Protein AF-A0A558R5T5-F1 (afdb_monomer_lite)

Foldseek 3Di:
DAPVVPDPLVAAQCLQWAWDDDPNDATWTAHPVRDTHNASLRCCVCVLLVDDPPDVVVSLVVLLLLLVLLVLLPDPPVPRDPVCVSVVNDVVVSQVSLVSCVVSQQWDADPGSVHPIDGGSNVSSSNVNSVQQQQDPVPRDGDRDHNDVPDDDDPPPPPPPPPDDDDDDDDDDDD

pLDDT: mean 78.86, std 18.0, range [35.41, 97.38]

Structure (mmCIF, N/CA/C/O backbone):
data_AF-A0A558R5T5-F1
#
_entry.id   AF-A0A558R5T5-F1
#
loop_
_atom_site.group_PDB
_atom_site.id
_atom_site.type_symbol
_atom_site.label_atom_id
_atom_site.label_alt_id
_atom_site.label_comp_id
_atom_site.label_asym_id
_atom_site.label_entity_id
_atom_site.label_seq_id
_atom_site.pdbx_PDB_ins_code
_atom_site.Cartn_x
_atom_site.Cartn_y
_atom_site.Cartn_z
_atom_site.occupancy
_atom_site.B_iso_or_equiv
_atom_site.auth_seq_id
_atom_site.auth_comp_id
_atom_site.auth_asym_id
_atom_site.auth_atom_id
_atom_site.pdbx_PDB_model_num
ATOM 1 N N . MET A 1 1 ? -0.692 -18.692 -0.208 1.00 59.22 1 MET A N 1
ATOM 2 C CA . MET A 1 1 ? -2.139 -18.446 -0.366 1.00 59.22 1 MET A CA 1
ATOM 3 C C . MET A 1 1 ? -2.293 -17.060 -0.957 1.00 59.22 1 MET A C 1
ATOM 5 O O . MET A 1 1 ? -1.776 -16.113 -0.368 1.00 59.22 1 MET A O 1
ATOM 9 N N . ASN A 1 2 ? -2.875 -16.971 -2.147 1.00 82.56 2 ASN A N 1
ATOM 10 C CA . ASN A 1 2 ? -2.982 -15.747 -2.937 1.00 82.56 2 ASN A CA 1
ATOM 11 C C . ASN A 1 2 ? -4.030 -14.795 -2.313 1.00 82.56 2 ASN A C 1
ATOM 13 O O . ASN A 1 2 ? -4.931 -15.220 -1.589 1.00 82.56 2 ASN A O 1
ATOM 17 N N . TYR A 1 3 ? -3.904 -13.488 -2.538 1.00 88.31 3 TYR A N 1
ATOM 18 C CA . TYR A 1 3 ? -4.856 -12.486 -2.054 1.00 88.31 3 TYR A CA 1
ATOM 19 C C . TYR A 1 3 ? -6.246 -12.678 -2.669 1.00 88.31 3 TYR A C 1
ATOM 21 O O . TYR A 1 3 ? -7.229 -12.709 -1.927 1.00 88.31 3 TYR A O 1
ATOM 29 N N . ALA A 1 4 ? -6.311 -12.912 -3.984 1.00 87.50 4 ALA A N 1
ATOM 30 C CA . ALA A 1 4 ? -7.558 -13.120 -4.723 1.00 87.50 4 ALA A CA 1
ATOM 31 C C . ALA A 1 4 ? -8.377 -14.335 -4.249 1.00 87.50 4 ALA A C 1
ATOM 33 O O . ALA A 1 4 ? -9.586 -14.385 -4.446 1.00 87.50 4 ALA A O 1
ATOM 34 N N . GLU A 1 5 ? -7.747 -15.304 -3.575 1.00 87.94 5 GLU A N 1
ATOM 35 C CA . GLU A 1 5 ? -8.446 -16.456 -2.982 1.00 87.94 5 GLU A CA 1
ATOM 36 C C . GLU A 1 5 ? -9.232 -16.077 -1.717 1.00 87.94 5 GLU A C 1
ATOM 38 O O . GLU A 1 5 ? -10.147 -16.790 -1.310 1.00 87.94 5 GLU A O 1
ATOM 43 N N . ARG A 1 6 ? -8.858 -14.975 -1.057 1.00 87.50 6 ARG A N 1
ATOM 44 C CA . ARG A 1 6 ? -9.421 -14.551 0.236 1.00 87.50 6 ARG A CA 1
ATOM 45 C C . ARG A 1 6 ? -10.265 -13.287 0.132 1.00 87.50 6 ARG A C 1
ATOM 47 O O . ARG A 1 6 ? -11.158 -13.084 0.959 1.00 87.50 6 ARG A O 1
ATOM 54 N N . HIS A 1 7 ? -9.950 -12.437 -0.839 1.00 90.31 7 HIS A N 1
ATOM 55 C CA . HIS A 1 7 ? -10.438 -11.071 -0.950 1.00 90.31 7 HIS A CA 1
ATOM 56 C C . HIS A 1 7 ? -10.600 -10.681 -2.417 1.00 90.31 7 HIS A C 1
ATOM 58 O O . HIS A 1 7 ? -9.791 -11.069 -3.250 1.00 90.31 7 HIS A O 1
ATOM 64 N N . ASP A 1 8 ? -11.625 -9.884 -2.713 1.00 88.81 8 ASP A N 1
ATOM 65 C CA . ASP A 1 8 ? -11.860 -9.334 -4.050 1.00 88.81 8 ASP A CA 1
ATOM 66 C C . ASP A 1 8 ? -10.792 -8.270 -4.396 1.00 88.81 8 ASP A C 1
ATOM 68 O O . ASP A 1 8 ? -10.769 -7.224 -3.735 1.00 88.81 8 ASP A O 1
ATOM 72 N N . PRO A 1 9 ? -9.923 -8.492 -5.407 1.00 88.25 9 PRO A N 1
ATOM 73 C CA . PRO A 1 9 ? -8.902 -7.524 -5.825 1.00 88.25 9 PRO A CA 1
ATOM 74 C C . PRO A 1 9 ? -9.475 -6.221 -6.390 1.00 88.25 9 PRO A C 1
ATOM 76 O O . PRO A 1 9 ? -8.785 -5.201 -6.408 1.00 88.25 9 PRO A O 1
ATOM 79 N N . ALA A 1 10 ? -10.734 -6.233 -6.845 1.00 89.19 10 ALA A N 1
ATOM 80 C CA . ALA A 1 10 ? -11.407 -5.041 -7.345 1.00 89.19 10 ALA A CA 1
ATOM 81 C C . ALA A 1 10 ? -11.831 -4.095 -6.212 1.00 89.19 10 ALA A C 1
ATOM 83 O O . ALA A 1 10 ? -12.105 -2.920 -6.464 1.00 89.19 10 ALA A O 1
ATOM 84 N N . LYS A 1 11 ? -11.880 -4.578 -4.964 1.00 91.88 11 LYS A N 1
ATOM 85 C CA . LYS A 1 11 ? -12.231 -3.767 -3.797 1.00 91.88 11 LYS A CA 1
ATOM 86 C C . LYS A 1 11 ? -10.979 -3.199 -3.121 1.00 91.88 11 LYS A C 1
ATOM 88 O O . LYS A 1 11 ? -9.932 -3.846 -3.115 1.00 91.88 11 LYS A O 1
ATOM 93 N N . PRO A 1 12 ? -11.074 -2.016 -2.485 1.00 95.06 12 PRO A N 1
ATOM 94 C CA . PRO A 1 12 ? -9.991 -1.497 -1.661 1.00 95.06 12 PRO A CA 1
ATOM 95 C C . PRO A 1 12 ? -9.544 -2.519 -0.605 1.00 95.06 12 PRO A C 1
ATOM 97 O O . PRO A 1 12 ? -10.363 -3.243 -0.021 1.00 95.06 12 PRO A O 1
ATOM 100 N N . TRP A 1 13 ? -8.241 -2.557 -0.322 1.00 95.88 13 TRP A N 1
ATOM 101 C CA . TRP A 1 13 ? -7.715 -3.332 0.798 1.00 95.88 13 TRP A CA 1
ATOM 102 C C . TRP A 1 13 ? -8.429 -2.928 2.094 1.00 95.88 13 TRP A C 1
ATOM 104 O O . TRP A 1 13 ? -8.585 -1.742 2.375 1.00 95.88 13 TRP A O 1
ATOM 114 N N . GLY A 1 14 ? -8.865 -3.910 2.886 1.00 94.06 14 GLY A N 1
ATOM 115 C CA . GLY A 1 14 ? -9.610 -3.674 4.121 1.00 94.06 14 GLY A CA 1
ATOM 116 C C . GLY A 1 14 ? -11.129 -3.598 3.956 1.00 94.06 14 GLY A C 1
ATOM 117 O O . GLY A 1 14 ? -11.803 -3.276 4.927 1.00 94.06 14 GLY A O 1
ATOM 118 N N . HIS A 1 15 ? -11.702 -3.923 2.785 1.00 92.94 15 HIS A N 1
ATOM 119 C CA . HIS A 1 15 ? -13.172 -3.975 2.572 1.00 92.94 15 HIS A CA 1
ATOM 120 C C . HIS A 1 15 ? -13.910 -4.955 3.486 1.00 92.94 15 HIS A C 1
ATOM 122 O O . HIS A 1 15 ? -15.126 -4.887 3.614 1.00 92.94 15 HIS A O 1
ATOM 128 N N . TRP A 1 16 ? -13.180 -5.877 4.107 1.00 91.75 16 TRP A N 1
ATOM 129 C CA . TRP A 1 1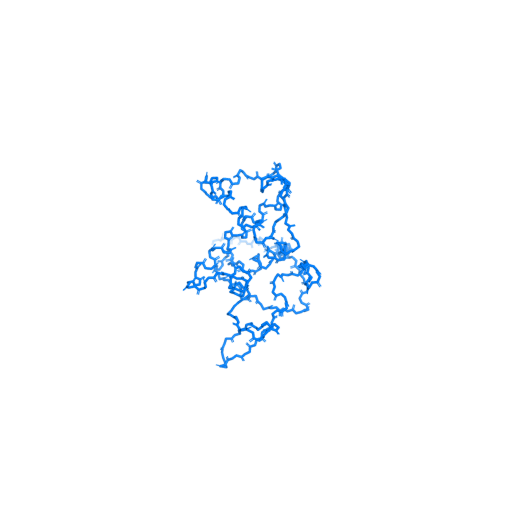6 ? -13.692 -6.814 5.101 1.00 91.75 16 TRP A CA 1
ATOM 130 C C . TRP A 1 16 ? -13.625 -6.279 6.535 1.00 91.75 16 TRP A C 1
ATOM 132 O O . TRP A 1 16 ? -13.973 -7.014 7.452 1.00 91.75 16 TRP A O 1
ATOM 142 N N . LEU A 1 17 ? -13.094 -5.076 6.757 1.00 92.38 17 LEU A N 1
ATOM 143 C CA . LEU A 1 17 ? -13.175 -4.431 8.060 1.00 92.38 17 LEU A CA 1
ATOM 144 C C . LEU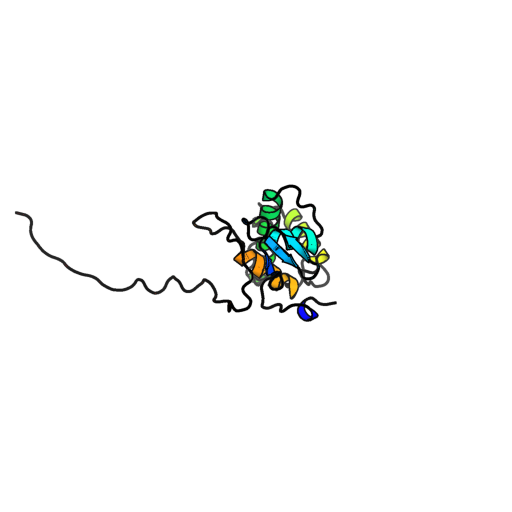 A 1 17 ? -14.602 -3.928 8.267 1.00 92.38 17 LEU A C 1
ATOM 146 O O . LEU A 1 17 ? -15.289 -3.587 7.304 1.00 92.38 17 LEU A O 1
ATOM 150 N N . HIS A 1 18 ? -15.044 -3.864 9.517 1.00 89.19 18 HIS A N 1
ATOM 151 C CA . HIS A 1 18 ? -16.397 -3.424 9.843 1.00 89.19 18 HIS A CA 1
ATOM 152 C C . HIS A 1 18 ? -16.359 -2.307 10.884 1.00 89.19 18 HIS A C 1
ATOM 154 O O . HIS A 1 18 ? -15.554 -2.378 11.815 1.00 89.19 18 HIS A O 1
ATOM 160 N N . PRO A 1 19 ? -17.189 -1.261 10.742 1.00 87.94 19 PRO A N 1
ATOM 161 C CA . PRO A 1 19 ? -17.264 -0.214 11.743 1.00 87.94 19 PRO A CA 1
ATOM 162 C C . PRO A 1 19 ? -17.821 -0.778 13.052 1.00 87.94 19 PRO A C 1
ATOM 164 O O . PRO A 1 19 ? -18.845 -1.459 13.061 1.00 87.94 19 PRO A O 1
ATOM 167 N N . VAL A 1 20 ? -17.169 -0.449 14.161 1.00 87.81 20 VAL A N 1
ATOM 168 C CA . VAL A 1 20 ? -17.631 -0.767 15.514 1.00 87.81 20 VAL A CA 1
ATOM 169 C C . VAL A 1 20 ? -17.645 0.493 16.369 1.00 87.81 20 VAL A C 1
ATOM 171 O O . VAL A 1 20 ? -16.818 1.396 16.208 1.00 87.81 20 VAL A O 1
ATOM 174 N N . THR A 1 21 ? -18.605 0.560 17.287 1.00 82.19 21 THR A N 1
ATOM 175 C CA . THR A 1 21 ? -18.691 1.629 18.283 1.00 82.19 21 THR A CA 1
ATOM 176 C C . THR A 1 21 ? -18.074 1.140 19.586 1.00 82.19 21 THR A C 1
ATOM 178 O O . THR A 1 21 ? -18.512 0.135 20.142 1.00 82.19 21 THR A O 1
ATOM 181 N N . ARG A 1 22 ? -17.082 1.872 20.096 1.00 69.56 22 ARG A N 1
ATOM 182 C CA . ARG A 1 22 ? -16.611 1.753 21.480 1.00 69.56 22 ARG A CA 1
ATOM 183 C C . ARG A 1 22 ? -16.771 3.096 22.181 1.00 69.56 22 ARG A C 1
ATOM 185 O O . ARG A 1 22 ? -16.722 4.136 21.536 1.00 69.56 22 ARG A O 1
ATOM 192 N N . ASP A 1 23 ? -17.041 3.053 23.481 1.00 67.75 23 ASP A N 1
ATOM 193 C CA . ASP A 1 23 ? -17.033 4.216 24.378 1.00 67.75 23 ASP A CA 1
ATOM 194 C C . ASP A 1 23 ? -17.895 5.414 23.928 1.00 67.75 23 ASP A C 1
ATOM 196 O O . ASP A 1 23 ? -17.562 6.574 24.167 1.00 67.75 23 ASP A O 1
ATOM 200 N N . ASN A 1 24 ? -19.034 5.143 23.275 1.00 66.00 24 ASN A N 1
ATOM 201 C CA . ASN A 1 24 ? -20.005 6.133 22.784 1.00 66.00 24 ASN A CA 1
ATOM 202 C C . ASN A 1 24 ? -19.452 7.230 21.846 1.00 66.00 24 ASN A C 1
ATOM 204 O O . ASN A 1 24 ? -20.219 8.112 21.450 1.00 66.00 24 ASN A O 1
ATOM 208 N N . ARG A 1 25 ? -18.167 7.197 21.461 1.00 56.59 25 ARG A N 1
ATOM 209 C CA . ARG A 1 25 ? -17.519 8.113 20.508 1.00 56.59 25 ARG A CA 1
ATOM 210 C C . ARG A 1 25 ? -16.304 7.436 19.862 1.00 56.59 25 ARG A C 1
ATOM 212 O O . ARG A 1 25 ? -15.539 6.774 20.542 1.00 56.59 25 ARG A O 1
ATOM 219 N N . PHE A 1 26 ? -16.109 7.736 18.575 1.00 57.88 26 PHE A N 1
ATOM 220 C CA . PHE A 1 26 ? -15.136 7.188 17.615 1.00 57.88 26 PHE A CA 1
ATOM 221 C C . PHE A 1 26 ? -15.542 5.871 16.937 1.00 57.88 26 PHE A C 1
ATOM 223 O O . PHE A 1 26 ? -15.729 4.827 17.556 1.00 57.88 26 PHE A O 1
ATOM 230 N N . HIS A 1 27 ? -15.668 5.952 15.609 1.00 69.12 27 HIS A N 1
ATOM 231 C CA . HIS A 1 27 ? -15.802 4.800 14.728 1.00 69.12 27 HIS A CA 1
ATOM 232 C C . HIS A 1 27 ? -14.440 4.115 14.638 1.00 69.12 27 HIS A C 1
ATOM 234 O O . HIS A 1 27 ? -13.524 4.635 13.997 1.00 69.12 27 HIS A O 1
ATOM 240 N N . HIS A 1 28 ? -14.307 2.968 15.294 1.00 84.38 28 HIS A N 1
ATOM 241 C CA . HIS A 1 28 ? -13.184 2.071 15.071 1.00 84.38 28 HIS A CA 1
ATOM 242 C C . HIS A 1 28 ? -13.536 1.062 13.981 1.00 84.38 28 HIS A C 1
ATOM 244 O O . HIS A 1 28 ? -14.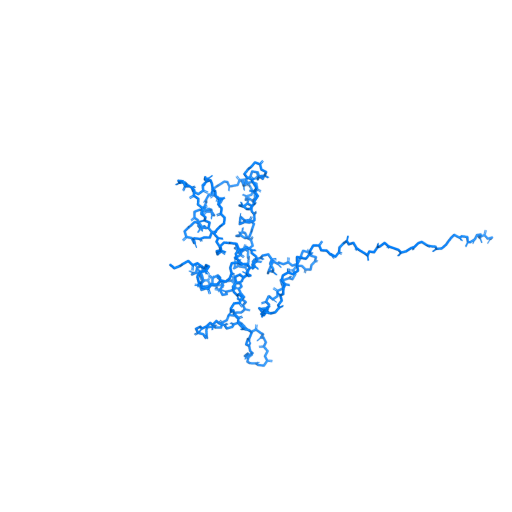702 0.891 13.628 1.00 84.38 28 HIS A O 1
ATOM 250 N N . LEU A 1 29 ? -12.522 0.393 13.446 1.00 90.00 29 LEU A N 1
ATOM 251 C CA . LEU A 1 29 ? -12.694 -0.722 12.526 1.00 90.00 29 LEU A CA 1
ATOM 252 C C . LEU A 1 29 ? -12.296 -2.016 13.221 1.00 90.00 29 LEU A C 1
ATOM 254 O O . LEU A 1 29 ? -11.230 -2.075 13.822 1.00 90.00 29 LEU A O 1
ATOM 258 N N . GLU A 1 30 ? -13.113 -3.050 13.111 1.00 92.44 30 GLU A N 1
ATOM 259 C CA . GLU A 1 30 ? -12.799 -4.385 13.613 1.00 92.44 30 GLU A CA 1
ATOM 260 C C . GLU A 1 30 ? -12.512 -5.340 12.449 1.00 92.44 30 GLU A C 1
ATOM 262 O O . GLU A 1 30 ? -13.129 -5.238 11.384 1.00 92.44 30 GLU A O 1
ATOM 267 N N . ASP A 1 31 ? -11.543 -6.240 12.627 1.00 92.50 31 ASP A N 1
ATOM 268 C CA . ASP A 1 31 ? -11.275 -7.326 11.684 1.00 92.50 31 ASP A CA 1
ATOM 269 C C . ASP A 1 31 ? -11.923 -8.654 12.103 1.00 92.50 31 ASP A C 1
ATOM 271 O O . ASP A 1 31 ? -12.501 -8.792 13.176 1.00 92.50 31 ASP A O 1
ATOM 275 N N . ARG A 1 32 ? -11.798 -9.681 11.254 1.00 89.81 32 ARG A N 1
ATOM 276 C CA . ARG A 1 32 ? -12.374 -11.014 11.510 1.00 89.81 32 ARG A CA 1
ATOM 277 C C . ARG A 1 32 ? -11.798 -11.717 12.745 1.00 89.81 32 ARG A C 1
ATOM 279 O O . ARG A 1 32 ? -12.352 -12.723 13.172 1.00 89.81 32 ARG A O 1
ATOM 286 N N . GLN A 1 33 ? -10.674 -11.242 13.277 1.00 89.69 33 GLN A N 1
ATOM 287 C CA . GLN A 1 33 ? -10.040 -11.760 14.487 1.00 89.69 33 GLN A CA 1
ATOM 288 C C . GLN A 1 33 ? -10.448 -10.962 15.738 1.00 89.69 33 GLN A C 1
ATOM 290 O O . GLN A 1 33 ? -9.917 -11.224 16.816 1.00 89.69 33 GLN A O 1
ATOM 295 N N . GLY A 1 34 ? -11.361 -9.992 15.611 1.00 90.75 34 GLY A N 1
ATOM 296 C CA . GLY A 1 34 ? -11.793 -9.123 16.704 1.00 90.75 34 GLY A CA 1
ATOM 297 C C . GLY A 1 34 ? -10.765 -8.050 17.077 1.00 90.75 34 GLY A C 1
ATOM 298 O O . GLY A 1 34 ? -10.871 -7.435 18.140 1.00 90.75 34 GLY A O 1
ATOM 299 N N . ARG A 1 35 ? -9.732 -7.825 16.250 1.00 91.81 35 ARG A N 1
ATOM 300 C CA . ARG A 1 35 ? -8.758 -6.753 16.495 1.00 91.81 35 ARG A CA 1
ATOM 301 C C . ARG A 1 35 ? -9.346 -5.430 16.041 1.00 91.81 35 ARG A C 1
ATOM 303 O O . ARG A 1 35 ? -9.926 -5.338 14.961 1.00 91.81 35 ARG A O 1
ATOM 310 N N . VAL A 1 36 ? -9.135 -4.407 16.862 1.00 91.25 36 VAL A N 1
ATOM 311 C CA . VAL A 1 36 ? -9.695 -3.071 16.670 1.00 91.25 36 VAL A CA 1
ATOM 312 C C . VAL A 1 36 ? -8.618 -2.115 16.166 1.00 91.25 36 VAL A C 1
ATOM 314 O O . VAL A 1 36 ? -7.503 -2.070 16.682 1.00 91.25 36 VAL A O 1
ATOM 317 N N . TRP A 1 37 ? -8.973 -1.322 15.164 1.00 91.50 37 TRP A N 1
ATOM 318 C CA . TRP A 1 37 ? -8.091 -0.423 14.438 1.00 91.50 37 TRP A CA 1
ATOM 319 C C . TRP A 1 37 ? -8.679 0.989 14.405 1.00 91.50 37 TRP A C 1
ATOM 321 O O . TRP A 1 37 ? -9.891 1.177 14.314 1.00 91.50 37 TRP A O 1
ATOM 331 N N . THR A 1 38 ? -7.820 2.006 14.446 1.00 88.44 38 THR A N 1
ATOM 332 C CA . THR A 1 38 ? -8.239 3.415 14.325 1.00 88.44 38 THR A CA 1
ATOM 333 C C . THR A 1 38 ? -8.639 3.782 12.894 1.00 88.44 38 THR A C 1
ATOM 335 O O . THR A 1 38 ? -9.485 4.643 12.675 1.00 88.44 38 THR A O 1
ATOM 338 N N . SER A 1 39 ? -8.050 3.115 11.899 1.00 90.25 39 SER A N 1
ATOM 339 C CA . SER A 1 39 ? -8.357 3.291 10.480 1.00 90.25 39 SER A CA 1
ATOM 340 C C . SER A 1 39 ? -7.894 2.089 9.657 1.00 90.25 39 SER A C 1
ATOM 342 O O . SER A 1 39 ? -7.089 1.276 10.118 1.00 90.25 39 SER A O 1
ATOM 344 N N . VAL A 1 40 ? -8.341 2.004 8.399 1.00 93.38 40 VAL A N 1
ATOM 345 C CA . VAL A 1 40 ? -7.869 0.976 7.454 1.00 93.38 40 VAL A CA 1
ATOM 346 C C . VAL A 1 40 ? -6.368 1.102 7.180 1.00 93.38 40 VAL A C 1
ATOM 348 O O . VAL A 1 40 ? -5.670 0.099 7.064 1.00 93.38 40 VAL A O 1
ATOM 351 N N . ARG A 1 41 ? -5.843 2.335 7.168 1.00 94.50 41 ARG A N 1
ATOM 352 C CA . ARG A 1 41 ? -4.407 2.609 7.018 1.00 94.50 41 ARG A CA 1
ATOM 353 C C . ARG A 1 41 ? -3.614 2.091 8.210 1.00 94.50 41 ARG A C 1
ATOM 355 O O . ARG A 1 41 ? -2.562 1.493 8.019 1.00 94.50 41 ARG A O 1
ATOM 362 N N . HIS A 1 42 ? -4.134 2.288 9.421 1.00 93.44 42 HIS A N 1
ATOM 363 C CA . HIS A 1 42 ? -3.526 1.760 10.638 1.00 93.44 42 HIS A CA 1
ATOM 364 C C . HIS A 1 42 ? -3.532 0.225 10.643 1.00 93.44 42 HIS A C 1
ATOM 366 O O . HIS A 1 42 ? -2.496 -0.388 10.890 1.00 93.44 42 HIS A O 1
ATOM 372 N N . ALA A 1 43 ? -4.660 -0.396 10.278 1.00 94.81 43 ALA A N 1
ATOM 373 C CA . ALA A 1 43 ? -4.756 -1.848 10.128 1.00 94.81 43 ALA A CA 1
ATOM 374 C C . ALA A 1 43 ? -3.737 -2.384 9.111 1.00 94.81 43 ALA A C 1
ATOM 376 O O . ALA A 1 43 ? -3.024 -3.343 9.392 1.00 94.81 43 ALA A O 1
ATOM 377 N N . PHE A 1 44 ? -3.617 -1.739 7.949 1.00 95.94 44 PHE A N 1
ATOM 378 C CA . PHE A 1 44 ? -2.645 -2.119 6.929 1.00 95.94 44 PHE A CA 1
ATOM 379 C C . PHE A 1 44 ? -1.202 -1.991 7.440 1.00 95.94 44 PHE A C 1
ATOM 381 O O . PHE A 1 44 ? -0.423 -2.938 7.358 1.00 95.94 44 PHE A O 1
ATOM 388 N N . PHE A 1 45 ? -0.850 -0.849 8.029 1.00 95.56 45 PHE A N 1
ATOM 389 C CA . PHE A 1 45 ? 0.512 -0.576 8.483 1.00 95.56 45 PHE A CA 1
ATOM 390 C C . PHE A 1 45 ? 0.964 -1.512 9.612 1.00 95.56 45 PHE A C 1
ATOM 392 O O . PHE A 1 45 ? 2.074 -2.039 9.580 1.00 95.56 45 PHE A O 1
ATOM 399 N N . VAL A 1 46 ? 0.093 -1.767 10.588 1.00 94.38 46 VAL A N 1
ATOM 400 C CA . VAL A 1 46 ? 0.433 -2.615 11.735 1.00 94.38 46 VAL A CA 1
ATOM 401 C C . VAL A 1 46 ? 0.276 -4.088 11.389 1.00 94.38 46 VAL A C 1
ATOM 403 O O . VAL A 1 46 ? 1.218 -4.859 11.533 1.00 94.38 46 VAL A O 1
ATOM 406 N N . ALA A 1 47 ? -0.898 -4.504 10.915 1.00 93.75 47 ALA A N 1
ATOM 407 C CA . ALA A 1 47 ? -1.200 -5.924 10.762 1.00 93.75 47 ALA A CA 1
ATOM 408 C C . ALA A 1 47 ? -0.603 -6.531 9.491 1.00 93.75 47 ALA A C 1
ATOM 410 O O . ALA A 1 47 ? -0.205 -7.694 9.510 1.00 93.75 47 ALA A O 1
ATOM 411 N N . ARG A 1 48 ? -0.578 -5.781 8.379 1.00 94.81 48 ARG A N 1
ATOM 412 C CA . ARG A 1 48 ? -0.147 -6.309 7.075 1.00 94.81 48 ARG A CA 1
ATOM 413 C C . ARG A 1 48 ? 1.308 -6.004 6.751 1.00 94.81 48 ARG A C 1
ATOM 415 O O . ARG A 1 48 ? 1.971 -6.861 6.166 1.00 94.81 48 ARG A O 1
ATOM 422 N N . LEU A 1 49 ? 1.801 -4.818 7.106 1.00 95.00 49 LEU A N 1
ATOM 423 C CA . LEU A 1 49 ? 3.213 -4.467 6.920 1.00 95.00 49 LEU A CA 1
ATOM 424 C C . LEU A 1 49 ? 4.092 -4.884 8.106 1.00 95.00 49 LEU A C 1
ATOM 426 O O . LEU A 1 49 ? 5.311 -4.894 7.963 1.00 95.00 49 LEU A O 1
ATOM 430 N N . ASN A 1 50 ? 3.489 -5.253 9.243 1.00 93.75 50 ASN A N 1
ATOM 431 C CA . ASN A 1 50 ? 4.191 -5.638 10.468 1.00 93.75 50 ASN A CA 1
ATOM 432 C C . ASN A 1 50 ? 5.154 -4.545 10.975 1.00 93.75 50 ASN A C 1
ATOM 434 O O . ASN A 1 50 ? 6.298 -4.822 11.337 1.00 93.75 50 ASN A O 1
ATOM 438 N N . VAL A 1 51 ? 4.701 -3.286 10.971 1.00 91.81 51 VAL A N 1
ATOM 439 C CA . VAL A 1 51 ? 5.493 -2.123 11.404 1.00 91.81 51 VAL A CA 1
ATOM 440 C C . VAL A 1 51 ? 4.919 -1.533 12.698 1.00 91.81 51 VAL A C 1
ATOM 442 O O . VAL A 1 51 ? 3.701 -1.491 12.878 1.00 91.81 51 VAL A O 1
ATOM 445 N N . CYS A 1 52 ? 5.781 -1.035 13.599 1.00 89.81 52 CYS A N 1
ATOM 446 C CA . CYS A 1 52 ? 5.319 -0.293 14.781 1.00 89.81 52 CYS A CA 1
ATOM 447 C C . CYS A 1 52 ? 4.547 0.968 14.372 1.00 89.81 52 CYS A C 1
ATOM 449 O O . CYS A 1 52 ? 5.092 1.840 13.695 1.00 89.81 52 CYS A O 1
ATOM 451 N N . ALA A 1 53 ? 3.328 1.128 14.886 1.00 84.88 53 ALA A N 1
ATOM 452 C CA . ALA A 1 53 ? 2.562 2.372 14.819 1.00 84.88 53 ALA A CA 1
ATOM 453 C C . ALA A 1 53 ? 2.927 3.327 15.970 1.00 84.88 53 ALA A C 1
ATOM 455 O O . ALA A 1 53 ? 2.088 3.706 16.779 1.00 84.88 53 ALA A O 1
ATOM 456 N N . CYS A 1 54 ? 4.205 3.691 16.054 1.00 84.12 54 CYS A N 1
ATOM 457 C CA . CYS A 1 54 ? 4.728 4.527 17.130 1.00 84.12 54 CYS A CA 1
ATOM 458 C C . CYS A 1 54 ? 4.336 6.023 16.959 1.00 84.12 54 CYS A C 1
ATOM 460 O O . CYS A 1 54 ? 4.132 6.721 17.947 1.00 84.12 54 CYS A O 1
ATOM 462 N N . GLU A 1 55 ? 4.188 6.517 15.717 1.00 87.38 55 GLU A N 1
ATOM 463 C CA . GLU A 1 55 ? 3.773 7.899 15.399 1.00 87.38 55 GLU A CA 1
ATOM 464 C C . GLU A 1 55 ? 2.824 7.917 14.185 1.00 87.38 55 GLU A C 1
ATOM 466 O O . GLU A 1 55 ? 3.222 7.577 13.070 1.00 87.38 55 GLU A O 1
ATOM 471 N N . GLU A 1 56 ? 1.570 8.348 14.372 1.00 85.50 56 GLU A N 1
ATOM 472 C CA . GLU A 1 56 ? 0.525 8.297 13.331 1.00 85.50 56 GLU A CA 1
ATOM 473 C C . GLU A 1 56 ? 0.875 9.118 12.077 1.00 85.50 56 GLU A C 1
ATOM 475 O O . GLU A 1 56 ? 0.636 8.684 10.946 1.00 85.50 56 GLU A O 1
ATOM 480 N N . ARG A 1 57 ? 1.526 10.273 12.254 1.00 86.50 57 ARG A N 1
ATOM 481 C CA . ARG A 1 57 ? 2.001 11.106 11.140 1.00 86.50 57 ARG A CA 1
ATOM 482 C C . ARG A 1 57 ? 2.952 10.334 10.220 1.00 86.50 57 ARG A C 1
ATOM 484 O O . ARG A 1 57 ? 2.791 10.382 9.001 1.00 86.50 57 ARG A O 1
ATOM 491 N N . LEU A 1 58 ? 3.892 9.575 10.788 1.00 87.25 58 LEU A N 1
ATOM 492 C CA . LEU A 1 58 ? 4.859 8.792 10.014 1.00 87.25 58 LEU A CA 1
ATOM 493 C C . LEU A 1 58 ? 4.204 7.622 9.276 1.00 87.25 58 LEU A C 1
ATOM 495 O O . LEU A 1 58 ? 4.615 7.313 8.156 1.00 87.25 58 LEU A O 1
ATOM 499 N N . ILE A 1 59 ? 3.160 7.009 9.847 1.00 90.81 59 ILE A N 1
ATOM 500 C CA . ILE A 1 59 ? 2.348 5.995 9.150 1.00 90.81 59 ILE A CA 1
ATOM 501 C C . ILE A 1 59 ? 1.756 6.611 7.883 1.00 90.81 59 ILE A C 1
ATOM 503 O O . ILE A 1 59 ? 1.885 6.068 6.785 1.00 90.81 59 ILE A O 1
ATOM 507 N N . HIS A 1 60 ? 1.122 7.774 8.024 1.00 91.06 60 HIS A N 1
ATOM 508 C CA . HIS A 1 60 ? 0.479 8.455 6.914 1.00 91.06 60 HIS A CA 1
ATOM 509 C C . HIS A 1 60 ? 1.461 8.864 5.818 1.00 91.06 60 HIS A C 1
ATOM 511 O O . HIS A 1 60 ? 1.201 8.546 4.658 1.00 91.06 60 HIS A O 1
ATOM 517 N N . GLU A 1 61 ? 2.579 9.496 6.176 1.00 89.50 61 GLU A N 1
ATOM 518 C CA . GLU A 1 61 ? 3.625 9.901 5.231 1.00 89.50 61 GLU A CA 1
ATOM 519 C C . GLU A 1 61 ? 4.236 8.699 4.501 1.00 89.50 61 GLU A C 1
ATOM 521 O O . GLU A 1 61 ? 4.395 8.726 3.280 1.00 89.50 61 GLU A O 1
ATOM 526 N N . SER A 1 62 ? 4.523 7.613 5.225 1.00 90.75 62 SER A N 1
ATOM 527 C CA . SER A 1 62 ? 5.080 6.388 4.638 1.00 90.75 62 SER A CA 1
ATOM 528 C C . SER A 1 62 ? 4.120 5.759 3.629 1.00 90.75 62 SER A C 1
ATOM 530 O O . SER A 1 62 ? 4.518 5.377 2.529 1.00 90.75 62 SER A O 1
ATOM 532 N N . LEU A 1 63 ? 2.837 5.692 3.980 1.00 94.25 63 LEU A N 1
ATOM 533 C CA . LEU A 1 63 ? 1.800 5.138 3.116 1.00 94.25 63 LEU A CA 1
ATOM 534 C C . LEU A 1 63 ? 1.472 6.044 1.918 1.00 94.25 63 LEU A C 1
ATOM 536 O O . LEU A 1 63 ? 1.157 5.535 0.845 1.00 94.25 63 LEU A O 1
ATOM 540 N N . ASP A 1 64 ? 1.580 7.367 2.048 1.00 91.62 64 ASP A N 1
ATOM 541 C CA . ASP A 1 64 ? 1.436 8.274 0.902 1.00 91.62 64 ASP A CA 1
ATOM 542 C C . ASP A 1 64 ? 2.603 8.113 -0.077 1.00 91.62 64 ASP A C 1
ATOM 544 O O . ASP A 1 64 ? 2.382 8.012 -1.283 1.00 91.62 64 ASP A O 1
ATOM 548 N N . ARG A 1 65 ? 3.841 7.991 0.422 1.00 88.94 65 ARG A N 1
ATOM 549 C CA . ARG A 1 65 ? 5.007 7.677 -0.422 1.00 88.94 65 ARG A CA 1
ATOM 550 C C . ARG A 1 65 ? 4.829 6.340 -1.140 1.00 88.94 65 ARG A C 1
ATOM 552 O O . ARG A 1 65 ? 5.063 6.260 -2.344 1.00 88.94 65 ARG A O 1
ATOM 559 N N . MET A 1 66 ? 4.344 5.316 -0.435 1.00 93.50 66 MET A N 1
ATOM 560 C CA . MET A 1 66 ? 3.996 4.026 -1.037 1.00 93.50 66 MET A CA 1
ATOM 561 C C . MET A 1 66 ? 2.965 4.185 -2.165 1.00 93.50 66 MET A C 1
ATOM 563 O O . MET A 1 66 ? 3.153 3.626 -3.245 1.00 93.50 66 MET A O 1
ATOM 567 N N . ALA A 1 67 ? 1.914 4.985 -1.956 1.00 93.81 67 ALA A N 1
ATOM 568 C CA . ALA A 1 67 ? 0.893 5.246 -2.971 1.00 93.81 67 ALA A CA 1
ATOM 569 C C . ALA A 1 67 ? 1.484 5.871 -4.244 1.00 93.81 67 ALA A C 1
ATOM 571 O O . ALA A 1 67 ? 1.089 5.505 -5.353 1.00 93.81 67 ALA A O 1
ATOM 572 N N . VAL A 1 68 ? 2.447 6.788 -4.095 1.00 89.94 68 VAL A N 1
ATOM 573 C CA . VAL A 1 68 ? 3.141 7.409 -5.229 1.00 89.94 68 VAL A CA 1
ATOM 574 C C . VAL A 1 68 ? 3.932 6.369 -6.024 1.00 89.94 68 VAL A C 1
ATOM 576 O O . VAL A 1 68 ? 3.789 6.321 -7.245 1.00 89.94 68 VAL A O 1
ATOM 579 N N . VAL A 1 69 ? 4.707 5.503 -5.361 1.00 90.38 69 VAL A N 1
ATOM 580 C CA . VAL A 1 69 ? 5.491 4.456 -6.046 1.00 90.38 69 VAL A CA 1
ATOM 581 C C . VAL A 1 69 ? 4.575 3.459 -6.758 1.00 90.38 69 VAL A C 1
ATOM 583 O O . VAL A 1 69 ? 4.754 3.207 -7.948 1.00 90.38 69 VAL A O 1
ATOM 586 N N . LEU A 1 70 ? 3.543 2.952 -6.077 1.00 93.19 70 LEU A N 1
ATOM 587 C CA . LEU A 1 70 ? 2.578 2.017 -6.666 1.00 93.19 70 LEU A CA 1
ATOM 588 C C . LEU A 1 70 ? 1.856 2.628 -7.876 1.00 93.19 70 LEU A C 1
ATOM 590 O O . LEU A 1 70 ? 1.708 1.975 -8.907 1.00 93.19 70 LEU A O 1
ATOM 594 N N . ARG A 1 71 ? 1.456 3.906 -7.802 1.00 91.88 71 ARG A N 1
ATOM 595 C CA . ARG A 1 71 ? 0.838 4.617 -8.934 1.00 91.88 71 ARG A CA 1
ATOM 596 C C . ARG A 1 71 ? 1.776 4.695 -10.137 1.00 91.88 71 ARG A C 1
ATOM 598 O O . ARG A 1 71 ? 1.317 4.587 -11.267 1.00 91.88 71 ARG A O 1
ATOM 605 N N . GLN A 1 72 ? 3.068 4.869 -9.917 1.00 88.00 72 GLN A N 1
ATOM 606 C CA . GLN A 1 72 ? 4.040 4.980 -11.004 1.00 88.00 72 GLN A CA 1
ATOM 607 C C . GLN A 1 72 ? 4.299 3.646 -11.697 1.00 88.00 72 GLN A C 1
ATOM 609 O O . GLN A 1 72 ? 4.526 3.614 -12.903 1.00 88.00 72 GLN A O 1
ATOM 614 N N . ILE A 1 73 ? 4.161 2.535 -10.974 1.00 89.38 73 ILE A N 1
ATOM 615 C CA . ILE A 1 73 ? 4.212 1.196 -11.567 1.00 89.38 73 ILE A CA 1
ATOM 616 C C . ILE A 1 73 ? 3.046 0.979 -12.545 1.00 89.38 73 ILE A C 1
ATOM 618 O O . ILE A 1 73 ? 3.227 0.309 -13.558 1.00 89.38 73 ILE A O 1
ATOM 622 N N . THR A 1 74 ? 1.884 1.608 -12.327 1.00 89.12 74 THR A N 1
ATOM 623 C CA . THR A 1 74 ? 0.747 1.507 -13.269 1.00 89.12 74 THR A CA 1
ATOM 624 C C . THR A 1 74 ? 0.937 2.271 -14.582 1.00 89.12 74 THR A C 1
ATOM 626 O O . THR A 1 74 ? 0.178 2.057 -15.522 1.00 89.12 74 THR A O 1
ATOM 629 N N . VAL A 1 75 ? 1.929 3.162 -14.663 1.00 85.19 75 VAL A N 1
ATOM 630 C CA . VAL A 1 75 ? 2.233 3.913 -15.887 1.00 85.19 75 VAL A CA 1
ATOM 631 C C . VAL A 1 75 ? 3.084 3.030 -16.811 1.00 85.19 75 VAL A C 1
ATOM 633 O O . VAL A 1 75 ? 4.016 2.383 -16.314 1.00 85.19 75 VAL A O 1
ATOM 636 N N . PRO A 1 76 ? 2.817 2.987 -18.133 1.00 79.81 76 PRO A N 1
ATOM 637 C CA . PRO A 1 76 ? 3.665 2.274 -19.086 1.00 79.81 76 PRO A CA 1
ATOM 638 C C . PRO A 1 76 ? 5.126 2.711 -18.970 1.00 79.81 76 PRO A C 1
ATOM 640 O O . PRO A 1 76 ? 5.405 3.896 -18.815 1.00 79.81 76 PRO A O 1
ATOM 643 N N . GLN A 1 77 ? 6.075 1.778 -19.070 1.00 73.31 77 GLN A N 1
ATOM 644 C CA . GLN A 1 77 ? 7.501 2.072 -18.863 1.00 73.31 77 GLN A CA 1
ATOM 645 C C . GLN A 1 77 ? 8.024 3.212 -19.756 1.00 73.31 77 GLN A C 1
ATOM 647 O O . GLN A 1 77 ? 8.860 3.992 -19.312 1.00 73.31 77 GLN A O 1
ATOM 652 N N . THR A 1 78 ? 7.498 3.336 -20.975 1.00 74.38 78 THR A N 1
ATOM 653 C CA . THR A 1 78 ? 7.817 4.397 -21.945 1.00 74.38 78 THR A CA 1
ATOM 654 C C . THR A 1 78 ? 7.337 5.790 -21.530 1.00 74.38 78 THR A C 1
ATOM 656 O O . THR A 1 78 ? 7.861 6.781 -22.024 1.00 74.38 78 THR A O 1
ATOM 659 N N . GLU A 1 79 ? 6.346 5.873 -20.642 1.00 71.06 79 GLU A N 1
ATOM 660 C CA . GLU A 1 79 ? 5.700 7.113 -20.186 1.00 71.06 79 GLU A CA 1
ATOM 661 C C . GLU A 1 79 ? 6.028 7.452 -18.727 1.00 71.06 79 GLU A C 1
ATOM 663 O O . GLU A 1 79 ? 5.624 8.498 -18.213 1.00 71.06 79 GLU A O 1
ATOM 668 N N . ARG A 1 80 ? 6.754 6.572 -18.028 1.00 70.94 80 ARG A N 1
ATOM 669 C CA . ARG A 1 80 ? 7.186 6.829 -16.655 1.00 70.94 80 ARG A CA 1
ATOM 670 C C . ARG A 1 80 ? 8.131 8.027 -16.669 1.00 7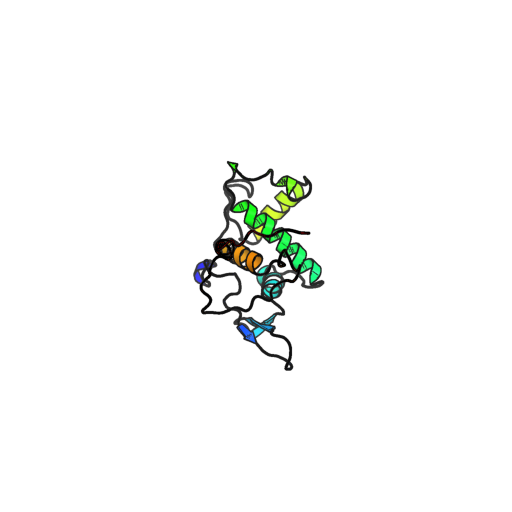0.94 80 ARG A C 1
ATOM 672 O O . ARG A 1 80 ? 9.195 7.982 -17.285 1.00 70.94 80 ARG A O 1
ATOM 679 N N . ALA A 1 81 ? 7.762 9.088 -15.946 1.00 63.91 81 ALA A N 1
ATOM 680 C CA . ALA A 1 81 ? 8.722 10.124 -15.577 1.00 63.91 81 ALA A CA 1
ATOM 681 C C . ALA A 1 81 ? 9.956 9.442 -14.958 1.00 63.91 81 ALA A C 1
ATOM 683 O O . ALA A 1 81 ? 9.778 8.403 -14.309 1.00 63.91 81 ALA A O 1
ATOM 684 N N . PRO A 1 82 ? 11.184 9.972 -15.136 1.00 62.66 82 PRO A N 1
ATOM 685 C CA . PRO A 1 82 ? 12.366 9.351 -14.556 1.00 62.66 82 PRO A CA 1
ATOM 686 C C . PRO A 1 82 ? 12.120 9.184 -13.060 1.00 62.66 82 PRO A C 1
ATOM 688 O O . PRO A 1 82 ? 12.050 10.165 -12.337 1.00 62.66 82 PRO A O 1
ATOM 691 N N . LEU A 1 83 ? 11.915 7.953 -12.590 1.00 59.12 83 LEU A N 1
ATOM 692 C CA . LEU A 1 83 ? 11.325 7.718 -11.266 1.00 59.12 83 LEU A CA 1
ATOM 693 C C . LEU A 1 83 ? 12.209 8.248 -10.127 1.00 59.12 83 LEU A C 1
ATOM 695 O O . LEU A 1 83 ? 11.726 8.512 -9.029 1.00 59.12 83 LEU A O 1
ATOM 699 N N . ALA A 1 84 ? 13.489 8.493 -10.422 1.00 57.03 84 ALA A N 1
ATOM 700 C CA . ALA A 1 84 ? 14.403 9.249 -9.581 1.00 57.03 84 ALA A CA 1
ATOM 701 C C . ALA A 1 84 ? 13.860 10.643 -9.205 1.00 57.03 84 ALA A C 1
ATOM 703 O O . ALA A 1 84 ? 14.056 11.069 -8.074 1.00 57.03 84 ALA A O 1
ATOM 704 N N . THR A 1 85 ? 13.124 11.339 -10.080 1.00 67.88 85 THR A N 1
ATOM 705 C CA . THR A 1 85 ? 12.577 12.683 -9.807 1.00 67.88 85 THR A CA 1
ATOM 706 C C . THR A 1 85 ? 11.485 12.690 -8.740 1.00 67.88 85 THR A C 1
ATOM 708 O O . THR A 1 85 ? 11.168 13.750 -8.219 1.00 67.88 85 THR A O 1
ATOM 711 N N . ILE A 1 86 ? 10.900 11.535 -8.403 1.00 67.62 86 ILE A N 1
ATOM 712 C CA . ILE A 1 86 ? 9.874 11.417 -7.351 1.00 67.62 86 ILE A CA 1
ATOM 713 C C . ILE A 1 86 ? 10.492 11.522 -5.952 1.00 67.62 86 ILE A C 1
ATOM 715 O O . ILE A 1 86 ? 9.820 11.933 -5.010 1.00 67.62 86 ILE A O 1
ATOM 719 N N . PHE A 1 87 ? 11.769 11.162 -5.822 1.00 71.19 87 PHE A N 1
ATOM 720 C CA . PHE A 1 87 ? 12.525 11.204 -4.572 1.00 71.19 87 PHE A CA 1
ATOM 721 C C . PHE A 1 87 ? 13.677 12.209 -4.665 1.00 71.19 87 PHE A C 1
ATOM 723 O O . PHE A 1 87 ? 14.809 11.878 -4.322 1.00 71.19 87 PHE A O 1
ATOM 730 N N . ASP A 1 88 ? 13.411 13.406 -5.195 1.00 70.19 88 ASP A N 1
ATOM 731 C CA . ASP A 1 88 ? 14.400 14.489 -5.343 1.00 70.19 88 ASP A CA 1
ATOM 732 C C . ASP A 1 88 ? 15.686 14.066 -6.084 1.00 70.19 88 ASP A C 1
ATOM 734 O O . ASP A 1 88 ? 16.792 14.507 -5.782 1.00 70.19 88 ASP A O 1
ATOM 738 N N . GLY A 1 89 ? 15.559 13.162 -7.058 1.00 68.12 89 GLY A N 1
ATOM 739 C CA . GLY A 1 89 ? 16.681 12.610 -7.823 1.00 68.12 89 GLY A CA 1
ATOM 740 C C . GLY A 1 89 ? 17.364 11.402 -7.173 1.00 68.12 89 GLY A C 1
ATOM 741 O O . GLY A 1 89 ? 18.301 10.850 -7.749 1.00 68.12 89 GLY A O 1
ATOM 742 N N . ASN A 1 90 ? 16.914 10.944 -6.003 1.00 76.00 90 ASN A N 1
ATOM 743 C CA . ASN A 1 90 ? 17.567 9.862 -5.277 1.00 76.00 90 ASN A CA 1
ATOM 744 C C . ASN A 1 90 ? 17.112 8.473 -5.760 1.00 76.00 90 ASN A C 1
ATOM 746 O O . ASN A 1 90 ? 16.167 7.869 -5.244 1.00 76.00 90 ASN A O 1
ATOM 750 N N . GLY A 1 91 ? 17.839 7.935 -6.740 1.00 75.00 91 GLY A N 1
ATOM 751 C CA . GLY A 1 91 ? 17.599 6.596 -7.285 1.00 75.00 91 GLY A CA 1
ATOM 752 C C . GLY A 1 91 ? 17.720 5.454 -6.265 1.00 75.00 91 GLY A C 1
ATOM 753 O O . GLY A 1 91 ? 17.075 4.420 -6.442 1.00 75.00 91 GLY A O 1
ATOM 754 N N . LEU A 1 92 ? 18.476 5.631 -5.172 1.00 81.94 92 LEU A N 1
ATOM 755 C CA . LEU A 1 92 ? 18.616 4.607 -4.131 1.00 81.94 92 LEU A CA 1
ATOM 756 C C . LEU A 1 92 ? 17.312 4.425 -3.347 1.00 81.94 92 LEU A C 1
ATOM 758 O O . LEU A 1 92 ? 16.915 3.293 -3.080 1.00 81.94 92 LEU A O 1
ATOM 762 N N . TRP A 1 93 ? 16.610 5.517 -3.032 1.00 80.44 93 TRP A N 1
ATOM 763 C CA . TRP A 1 93 ? 15.299 5.446 -2.375 1.00 80.44 93 TRP A CA 1
ATOM 764 C C . TRP A 1 93 ? 14.259 4.742 -3.238 1.00 80.44 93 TRP A C 1
ATOM 766 O O . TRP A 1 93 ? 13.444 3.969 -2.728 1.00 80.44 93 TRP A O 1
ATOM 776 N N . PHE A 1 94 ? 14.313 4.961 -4.550 1.00 78.94 94 PHE A N 1
ATOM 777 C CA . PHE A 1 94 ? 13.453 4.253 -5.487 1.00 78.94 94 PHE A CA 1
ATOM 778 C C . PHE A 1 94 ? 13.763 2.750 -5.515 1.00 78.94 94 PHE A C 1
ATOM 780 O O . PHE A 1 94 ? 12.861 1.941 -5.303 1.00 78.94 94 PHE A O 1
ATOM 787 N N . ALA A 1 95 ? 15.033 2.376 -5.694 1.00 84.44 95 ALA A N 1
ATOM 788 C CA . ALA A 1 95 ? 15.471 0.981 -5.659 1.00 84.44 95 ALA A CA 1
ATOM 789 C C . ALA A 1 95 ? 15.057 0.290 -4.353 1.00 84.44 95 ALA A C 1
ATOM 791 O O . ALA A 1 95 ? 14.447 -0.776 -4.378 1.00 84.44 95 ALA A O 1
ATOM 792 N N . HIS A 1 96 ? 15.314 0.936 -3.214 1.00 88.75 96 HIS A N 1
ATOM 793 C CA . HIS A 1 96 ? 14.895 0.452 -1.903 1.00 88.75 96 HIS A CA 1
ATOM 794 C C . HIS A 1 96 ? 13.377 0.240 -1.830 1.00 88.75 96 HIS A C 1
ATOM 796 O O . HIS A 1 96 ? 12.921 -0.788 -1.337 1.00 88.75 96 HIS A O 1
ATOM 802 N N . SER A 1 97 ? 12.586 1.181 -2.354 1.00 89.00 97 SER A N 1
ATOM 803 C CA . SER A 1 97 ? 11.125 1.064 -2.376 1.00 89.00 97 SER A CA 1
ATOM 804 C C . SER A 1 97 ? 10.660 -0.136 -3.200 1.00 89.00 97 SER A C 1
ATOM 806 O O . SER A 1 97 ? 9.757 -0.843 -2.770 1.00 89.00 97 SER A O 1
ATOM 808 N N . LEU A 1 98 ? 11.287 -0.412 -4.346 1.00 90.31 98 LEU A N 1
ATOM 809 C CA . LEU A 1 98 ? 10.959 -1.585 -5.158 1.00 90.31 98 LEU A CA 1
ATOM 810 C C . LEU A 1 98 ? 11.314 -2.896 -4.453 1.00 90.31 98 LEU A C 1
ATOM 812 O O . LEU A 1 98 ? 10.487 -3.803 -4.418 1.00 90.31 98 LEU A O 1
ATOM 816 N N . TYR A 1 99 ? 12.495 -2.987 -3.837 1.00 92.81 99 TYR A N 1
ATOM 817 C CA . TYR A 1 99 ? 12.865 -4.160 -3.039 1.00 92.81 99 TYR A CA 1
ATOM 818 C C . TYR A 1 99 ? 11.903 -4.381 -1.873 1.00 92.81 99 TYR A C 1
ATOM 820 O O . TYR A 1 99 ? 11.498 -5.510 -1.609 1.00 92.81 99 TYR A O 1
ATOM 828 N N . TRP A 1 100 ? 11.502 -3.306 -1.196 1.00 93.81 100 TRP A N 1
ATOM 829 C CA . TRP A 1 100 ? 10.554 -3.390 -0.095 1.00 93.81 100 TRP A CA 1
ATOM 830 C C . TRP A 1 100 ? 9.153 -3.806 -0.564 1.00 93.81 100 TRP A C 1
ATOM 832 O O . TRP A 1 100 ? 8.539 -4.680 0.036 1.00 93.81 100 TRP A O 1
ATOM 842 N N . LEU A 1 101 ? 8.647 -3.251 -1.666 1.00 95.12 101 LEU A N 1
ATOM 843 C CA . LEU A 1 101 ? 7.350 -3.651 -2.225 1.00 95.12 101 LEU A CA 1
ATOM 844 C C . LEU A 1 101 ? 7.352 -5.096 -2.738 1.00 95.12 101 LEU A C 1
ATOM 846 O O . LEU A 1 101 ? 6.351 -5.796 -2.572 1.00 95.12 101 LEU A O 1
ATOM 850 N N . SER A 1 102 ? 8.468 -5.540 -3.321 1.00 94.94 102 SER A N 1
ATOM 851 C CA . SER A 1 102 ? 8.678 -6.927 -3.747 1.00 94.94 102 SER A CA 1
ATOM 852 C C . SER A 1 102 ? 8.684 -7.871 -2.542 1.00 94.94 102 SER A C 1
ATOM 854 O O . SER A 1 102 ? 7.929 -8.839 -2.521 1.00 94.94 102 SER A O 1
ATOM 856 N N . SER A 1 103 ? 9.413 -7.544 -1.465 1.00 93.88 103 SER A N 1
ATOM 857 C CA . SER A 1 103 ? 9.413 -8.373 -0.248 1.00 93.88 103 SER A CA 1
ATOM 858 C C . SER A 1 103 ? 8.039 -8.435 0.429 1.00 93.88 103 SER A C 1
ATOM 860 O O . SER A 1 103 ? 7.669 -9.450 1.023 1.00 93.88 103 SER A O 1
ATOM 862 N N . LEU A 1 104 ? 7.231 -7.386 0.271 1.00 95.25 104 LEU A N 1
ATOM 863 C CA . LEU A 1 104 ? 5.838 -7.344 0.706 1.00 95.25 104 LEU A CA 1
ATOM 864 C C . LEU A 1 104 ? 4.860 -8.047 -0.249 1.00 95.25 104 LEU A C 1
ATOM 866 O O . LEU A 1 104 ? 3.685 -8.140 0.102 1.00 95.25 104 LEU A O 1
ATOM 870 N N . HIS A 1 105 ? 5.309 -8.553 -1.401 1.00 94.88 105 HIS A N 1
ATOM 871 C CA . HIS A 1 105 ? 4.485 -9.196 -2.435 1.00 94.88 105 HIS A CA 1
ATOM 872 C C . HIS A 1 105 ? 3.371 -8.282 -2.986 1.00 94.88 105 HIS A C 1
ATOM 874 O O . HIS A 1 105 ? 2.281 -8.728 -3.347 1.00 94.88 105 HIS A O 1
ATOM 880 N N . LEU A 1 106 ? 3.628 -6.971 -3.027 1.00 96.44 106 LEU A N 1
ATOM 881 C CA . LEU A 1 106 ? 2.714 -5.978 -3.610 1.00 96.44 106 LEU A CA 1
ATOM 882 C C . LEU A 1 106 ? 2.996 -5.730 -5.096 1.00 96.44 106 LEU A C 1
ATOM 884 O O . LEU A 1 106 ? 2.194 -5.098 -5.785 1.00 96.44 106 LEU A O 1
ATOM 888 N N . ILE A 1 107 ? 4.139 -6.205 -5.586 1.00 95.50 107 ILE A N 1
ATOM 889 C CA . ILE A 1 107 ? 4.549 -6.104 -6.983 1.00 95.50 107 ILE A CA 1
ATOM 890 C C . ILE A 1 107 ? 5.113 -7.444 -7.443 1.00 95.50 107 ILE A C 1
ATOM 892 O O . ILE A 1 107 ? 5.749 -8.141 -6.652 1.00 95.50 107 ILE A O 1
ATOM 896 N N . ASP A 1 108 ? 4.915 -7.745 -8.719 1.00 94.50 108 ASP A N 1
ATOM 897 C CA . ASP A 1 108 ? 5.610 -8.808 -9.435 1.00 94.50 108 ASP A CA 1
ATOM 898 C C . ASP A 1 108 ? 6.635 -8.188 -10.380 1.00 94.50 108 ASP A C 1
ATOM 900 O O . ASP A 1 108 ? 6.484 -7.051 -10.840 1.00 94.50 108 ASP A O 1
ATOM 904 N N . HIS A 1 109 ? 7.697 -8.929 -10.667 1.00 92.44 109 HIS A N 1
ATOM 905 C CA . HIS A 1 109 ? 8.765 -8.487 -11.552 1.00 92.44 109 HIS A CA 1
ATOM 906 C C . HIS A 1 109 ? 9.446 -9.675 -12.236 1.00 92.44 109 HIS A C 1
ATOM 908 O O . HIS A 1 109 ? 9.249 -10.827 -11.850 1.00 92.44 109 HIS A O 1
ATOM 914 N N . GLY A 1 110 ? 10.260 -9.384 -13.253 1.00 89.38 110 GLY A N 1
ATOM 915 C CA . GLY A 1 110 ? 11.116 -10.358 -13.927 1.00 89.38 110 GLY A CA 1
ATOM 916 C C . GLY A 1 110 ? 12.300 -10.790 -13.057 1.00 89.38 110 GLY A C 1
ATOM 917 O O . GLY A 1 110 ? 12.168 -11.002 -11.851 1.00 89.38 110 GLY A O 1
ATOM 918 N N . ALA A 1 111 ? 13.494 -10.884 -13.646 1.00 86.19 111 ALA A N 1
ATOM 919 C CA . ALA A 1 111 ? 14.688 -11.297 -12.905 1.00 86.19 111 ALA A CA 1
ATOM 920 C C . ALA A 1 111 ? 15.052 -10.316 -11.778 1.00 86.19 111 ALA A C 1
ATOM 922 O O . ALA A 1 111 ? 15.606 -10.715 -10.754 1.00 86.19 111 ALA A O 1
ATOM 923 N N . THR A 1 112 ? 14.720 -9.034 -11.951 1.00 83.12 112 THR A N 1
ATOM 924 C CA . THR A 1 112 ? 14.949 -7.992 -10.949 1.00 83.12 112 THR A CA 1
ATOM 925 C C . THR A 1 112 ? 13.712 -7.114 -10.767 1.00 83.12 112 THR A C 1
ATOM 927 O O . THR A 1 112 ? 12.936 -6.965 -11.714 1.00 83.12 112 THR A O 1
ATOM 930 N N . PRO A 1 113 ? 13.565 -6.428 -9.615 1.00 75.19 113 PRO A N 1
ATOM 931 C CA . PRO A 1 113 ? 12.520 -5.427 -9.397 1.00 75.19 113 PRO A CA 1
ATOM 932 C C . PRO A 1 113 ? 12.579 -4.212 -10.328 1.00 75.19 113 PRO A C 1
ATOM 934 O O . PRO A 1 113 ? 11.810 -3.285 -10.121 1.00 75.19 113 PRO A O 1
ATOM 937 N N . PHE A 1 114 ? 13.484 -4.175 -11.309 1.00 79.94 114 PHE A N 1
ATOM 938 C CA . PHE A 1 114 ? 13.594 -3.121 -12.321 1.00 79.94 114 PHE A CA 1
ATOM 939 C C . PHE A 1 114 ? 13.068 -3.564 -13.693 1.00 79.94 114 PHE A C 1
ATOM 941 O O . PHE A 1 114 ? 12.949 -2.744 -14.602 1.00 79.94 114 PHE A O 1
ATOM 948 N N . GLU A 1 115 ? 12.720 -4.843 -13.840 1.00 79.62 115 GLU A N 1
ATOM 949 C CA . GLU A 1 115 ? 12.298 -5.458 -15.095 1.00 79.62 115 GLU A CA 1
ATOM 950 C C . GLU A 1 115 ? 10.852 -5.940 -15.003 1.00 79.62 115 GLU A C 1
ATOM 952 O O . GLU A 1 115 ? 10.484 -6.630 -14.056 1.00 79.62 115 GLU A O 1
ATOM 957 N N . LEU A 1 116 ? 10.036 -5.607 -16.012 1.00 83.94 116 LEU A N 1
ATOM 958 C CA . LEU A 1 116 ? 8.655 -6.100 -16.153 1.00 83.94 116 LEU A CA 1
ATOM 959 C C . LEU A 1 116 ? 7.799 -5.935 -14.879 1.00 83.94 116 LEU A C 1
ATOM 961 O O . LEU A 1 116 ? 6.987 -6.792 -14.543 1.00 83.94 116 LEU A O 1
ATOM 965 N N . ILE A 1 117 ? 7.995 -4.826 -14.161 1.00 89.69 117 ILE A N 1
ATOM 966 C CA . ILE A 1 117 ? 7.333 -4.578 -12.877 1.00 89.69 117 ILE A CA 1
ATOM 967 C C . ILE A 1 117 ? 5.837 -4.352 -13.088 1.00 89.69 117 ILE A C 1
ATOM 969 O O . ILE A 1 117 ? 5.447 -3.428 -13.813 1.00 89.69 117 ILE A O 1
ATOM 973 N N . THR A 1 118 ? 5.019 -5.121 -12.379 1.00 93.00 118 THR A N 1
ATOM 974 C CA . THR A 1 118 ? 3.557 -5.007 -12.354 1.00 93.00 118 THR A CA 1
ATOM 975 C C . THR A 1 118 ? 3.040 -5.051 -10.917 1.00 93.00 118 THR A C 1
ATOM 977 O O . THR A 1 118 ? 3.764 -5.431 -9.999 1.00 93.00 118 THR A O 1
ATOM 980 N N . LEU A 1 119 ? 1.807 -4.594 -10.689 1.00 94.94 119 LEU A N 1
ATOM 981 C CA . LEU A 1 119 ? 1.166 -4.744 -9.381 1.00 94.94 119 LEU A CA 1
ATOM 982 C C . LEU A 1 119 ? 0.593 -6.154 -9.249 1.00 94.94 119 LEU A C 1
ATOM 984 O O . LEU A 1 119 ? -0.013 -6.651 -10.196 1.00 94.94 119 LEU A O 1
ATOM 988 N N . THR A 1 120 ? 0.703 -6.741 -8.059 1.00 96.56 120 THR A N 1
ATOM 989 C CA . THR A 1 120 ? -0.086 -7.930 -7.715 1.00 96.56 120 THR A CA 1
ATOM 990 C C . THR A 1 120 ? -1.556 -7.552 -7.494 1.00 96.56 120 THR A C 1
ATOM 992 O O . THR A 1 120 ? -1.907 -6.367 -7.399 1.00 96.56 120 THR A O 1
ATOM 995 N N . ASP A 1 121 ? -2.428 -8.549 -7.336 1.00 96.31 121 ASP A N 1
ATOM 996 C CA . ASP A 1 121 ? -3.822 -8.337 -6.922 1.00 96.31 121 ASP A CA 1
ATOM 997 C C . ASP A 1 121 ? -3.912 -7.552 -5.603 1.00 96.31 121 ASP A C 1
ATOM 999 O O . ASP A 1 121 ? -4.673 -6.588 -5.483 1.00 96.31 121 ASP A O 1
ATOM 1003 N N . GLU A 1 122 ? -3.077 -7.906 -4.619 1.00 97.38 122 GLU A N 1
ATOM 1004 C CA . GLU A 1 122 ? -3.013 -7.168 -3.356 1.00 97.38 122 GLU A CA 1
ATOM 1005 C C . GLU A 1 122 ? -2.443 -5.761 -3.557 1.00 97.38 122 GLU A C 1
ATOM 1007 O O . GLU A 1 122 ? -2.979 -4.804 -3.000 1.00 97.38 122 GLU A O 1
ATOM 1012 N N . GLY A 1 123 ? -1.398 -5.605 -4.377 1.00 97.19 123 GLY A N 1
ATOM 1013 C CA . GLY A 1 123 ? -0.840 -4.297 -4.723 1.00 97.19 123 GLY A CA 1
ATOM 1014 C C . GLY A 1 123 ? -1.876 -3.356 -5.335 1.00 97.19 123 GLY A C 1
ATOM 1015 O O . GLY A 1 123 ? -1.930 -2.172 -4.989 1.00 97.19 123 GLY A O 1
ATOM 1016 N N . THR A 1 124 ? -2.750 -3.893 -6.185 1.00 96.38 124 THR A N 1
ATOM 1017 C CA . THR A 1 124 ? -3.867 -3.164 -6.792 1.00 96.38 124 THR A CA 1
ATOM 1018 C C . THR A 1 124 ? -4.892 -2.741 -5.739 1.00 96.38 124 THR A C 1
ATOM 1020 O O . THR A 1 124 ? -5.226 -1.556 -5.651 1.00 96.38 124 THR A O 1
ATOM 1023 N N . ALA A 1 125 ? -5.332 -3.662 -4.878 1.00 96.38 125 ALA A N 1
ATOM 1024 C CA . ALA A 1 125 ? -6.269 -3.362 -3.794 1.00 96.38 125 ALA A CA 1
ATOM 1025 C C . ALA A 1 125 ? -5.705 -2.326 -2.798 1.00 96.38 125 ALA A C 1
ATOM 1027 O O . ALA A 1 125 ? -6.420 -1.423 -2.347 1.00 96.38 125 ALA A O 1
ATOM 1028 N N . VAL A 1 126 ? -4.408 -2.417 -2.477 1.00 97.25 126 VAL A N 1
ATOM 1029 C CA . VAL A 1 126 ? -3.692 -1.462 -1.617 1.00 97.25 126 VAL A CA 1
ATOM 1030 C C . VAL A 1 126 ? -3.629 -0.089 -2.271 1.00 97.25 126 VAL A C 1
ATOM 1032 O O . VAL A 1 126 ? -3.963 0.902 -1.623 1.00 97.25 126 VAL A O 1
ATOM 1035 N N . LEU A 1 127 ? -3.259 -0.002 -3.552 1.00 96.31 127 LEU A N 1
ATOM 1036 C CA . LEU A 1 127 ? -3.238 1.271 -4.272 1.00 96.31 127 LEU A CA 1
ATOM 1037 C C . LEU A 1 127 ? -4.624 1.931 -4.278 1.00 96.31 127 LEU A C 1
ATOM 1039 O O . LEU A 1 127 ? -4.722 3.144 -4.082 1.00 96.31 127 LEU A O 1
ATOM 1043 N N . THR A 1 128 ? -5.692 1.156 -4.469 1.00 94.94 128 THR A N 1
ATOM 1044 C CA . THR A 1 128 ? -7.072 1.659 -4.414 1.00 94.94 128 THR A CA 1
ATOM 1045 C C . THR A 1 128 ? -7.415 2.204 -3.025 1.00 94.94 128 THR A C 1
ATOM 1047 O O . THR A 1 128 ? -7.836 3.355 -2.917 1.00 94.94 128 THR A O 1
ATOM 1050 N N . MET A 1 129 ? -7.137 1.453 -1.952 1.00 95.69 129 MET A N 1
ATOM 1051 C CA . MET A 1 129 ? -7.340 1.923 -0.570 1.00 95.69 129 MET A CA 1
ATOM 1052 C C . MET A 1 129 ? -6.550 3.199 -0.268 1.00 95.69 129 MET A C 1
ATOM 1054 O O . MET A 1 129 ? -7.074 4.145 0.328 1.00 95.69 129 MET A O 1
ATOM 1058 N N . LEU A 1 130 ? -5.290 3.265 -0.699 1.00 95.25 130 LEU A N 1
ATOM 1059 C CA . LEU A 1 130 ? -4.455 4.437 -0.467 1.00 95.25 130 LEU A CA 1
ATOM 1060 C C . LEU A 1 130 ? -5.005 5.661 -1.199 1.00 95.25 130 LEU A C 1
ATOM 1062 O O . LEU A 1 130 ? -5.086 6.719 -0.583 1.00 95.25 130 LEU A O 1
ATOM 1066 N N . LYS A 1 131 ? -5.451 5.515 -2.455 1.00 92.31 131 LYS A N 1
ATOM 1067 C CA . LYS A 1 131 ? -6.090 6.595 -3.228 1.00 92.31 131 LYS A CA 1
ATOM 1068 C C . LYS A 1 131 ? -7.350 7.133 -2.549 1.00 92.31 131 LYS A C 1
ATOM 1070 O O . LYS A 1 131 ? -7.549 8.344 -2.534 1.00 92.31 131 LYS A O 1
ATOM 1075 N N . GLU A 1 132 ? -8.176 6.260 -1.980 1.00 90.69 132 GLU A N 1
ATOM 1076 C CA . GLU A 1 132 ? -9.416 6.656 -1.296 1.00 90.69 132 GLU A CA 1
ATOM 1077 C C . GLU A 1 132 ? -9.177 7.311 0.070 1.00 90.69 132 GLU A C 1
ATOM 1079 O O . GLU A 1 132 ? -10.004 8.091 0.536 1.00 90.69 132 GLU A O 1
ATOM 1084 N N . THR A 1 133 ? -8.035 7.024 0.697 1.00 91.06 133 THR A N 1
ATOM 1085 C CA . THR A 1 133 ? -7.665 7.530 2.029 1.00 91.06 133 THR A CA 1
ATOM 1086 C C . THR A 1 133 ? -6.591 8.622 1.994 1.00 91.06 133 THR A C 1
ATOM 1088 O O . THR A 1 133 ? -6.077 9.033 3.044 1.00 91.06 133 THR A O 1
ATOM 1091 N N . MET A 1 134 ? -6.218 9.093 0.800 1.00 86.75 134 MET A N 1
ATOM 1092 C CA . MET A 1 134 ? -5.333 10.247 0.652 1.00 86.75 134 MET A CA 1
ATOM 1093 C C . MET A 1 134 ? -6.000 11.515 1.207 1.00 86.75 134 MET A C 1
ATOM 1095 O O . MET A 1 134 ? -7.233 11.604 1.249 1.00 86.75 134 MET A O 1
ATOM 1099 N N . PRO A 1 135 ? -5.205 12.507 1.649 1.00 82.88 135 PRO A N 1
ATOM 1100 C CA . PRO A 1 135 ? -5.738 13.808 2.018 1.00 82.88 135 PRO A CA 1
ATOM 1101 C C . PRO A 1 135 ? -6.460 14.410 0.819 1.00 82.88 135 PRO A C 1
ATOM 1103 O O . PRO A 1 135 ? -5.974 14.335 -0.312 1.00 82.88 135 PRO A O 1
ATOM 1106 N N . ASP A 1 136 ? -7.616 15.010 1.065 1.00 78.00 136 ASP A N 1
ATOM 1107 C CA . ASP A 1 136 ? -8.295 15.774 0.035 1.00 78.00 136 ASP A CA 1
ATOM 1108 C C . ASP A 1 136 ? -7.403 16.972 -0.368 1.00 78.00 136 ASP A C 1
ATOM 1110 O O . ASP A 1 136 ? -6.959 17.706 0.519 1.00 78.00 136 ASP A O 1
ATOM 1114 N N . PRO A 1 137 ? -7.104 17.175 -1.666 1.00 74.88 137 PRO A N 1
ATOM 1115 C CA . PRO A 1 137 ? -6.170 18.214 -2.103 1.00 74.88 137 PRO A CA 1
ATOM 1116 C C . PRO A 1 137 ? -6.608 19.636 -1.743 1.00 74.88 137 PRO A C 1
ATOM 1118 O O . PRO A 1 137 ? -5.762 20.515 -1.618 1.00 74.88 137 PRO A O 1
ATOM 1121 N N . GLU A 1 138 ? -7.915 19.870 -1.600 1.00 72.75 138 GLU A N 1
ATOM 1122 C CA . GLU A 1 138 ? -8.469 21.198 -1.325 1.00 72.75 138 GLU A CA 1
ATOM 1123 C C . GLU A 1 138 ? -8.516 21.481 0.176 1.00 72.75 138 GLU A C 1
ATOM 1125 O O . GLU A 1 138 ? -8.285 22.607 0.610 1.00 72.75 138 GLU A O 1
ATOM 1130 N N . THR A 1 139 ? -8.808 20.460 0.986 1.00 79.31 139 THR A N 1
ATOM 1131 C CA . THR A 1 139 ? -9.021 20.646 2.431 1.00 79.31 139 THR A CA 1
ATOM 1132 C C . THR A 1 139 ? -7.870 20.149 3.303 1.00 79.31 139 THR A C 1
ATOM 1134 O O . THR A 1 139 ? -7.860 20.422 4.502 1.00 79.31 139 THR A O 1
ATOM 1137 N N . GLY A 1 140 ? -6.937 19.370 2.750 1.00 76.06 140 GLY A N 1
ATOM 1138 C CA . GLY A 1 140 ? -5.868 18.687 3.487 1.00 76.06 140 GLY A CA 1
ATOM 1139 C C . GLY A 1 140 ? -6.360 17.616 4.470 1.00 76.06 140 GLY A C 1
ATOM 1140 O O . GLY A 1 140 ? -5.551 16.938 5.105 1.00 76.06 140 GLY A O 1
ATOM 1141 N N . LYS A 1 141 ? -7.679 17.431 4.613 1.00 74.44 141 LYS A N 1
ATOM 1142 C CA . LYS A 1 141 ? -8.273 16.459 5.532 1.00 74.44 141 LYS A CA 1
ATOM 1143 C C . LYS A 1 141 ? -8.276 15.079 4.893 1.00 74.44 141 LYS A C 1
ATOM 1145 O O . LYS A 1 141 ? -8.709 14.911 3.753 1.00 74.44 141 LYS A O 1
ATOM 1150 N N . ARG A 1 142 ? -7.835 14.069 5.643 1.00 76.19 142 ARG A N 1
ATOM 1151 C CA . ARG A 1 142 ? -7.998 12.669 5.238 1.00 76.19 142 ARG A CA 1
ATOM 1152 C C . ARG A 1 142 ? -9.435 12.244 5.466 1.00 76.19 142 ARG A C 1
ATOM 1154 O O . ARG A 1 142 ? -9.997 12.499 6.529 1.00 76.19 142 ARG A O 1
ATOM 1161 N N . GLN A 1 143 ? -10.017 11.579 4.476 1.00 66.25 143 GLN A N 1
ATOM 1162 C CA . GLN A 1 143 ? -11.304 10.936 4.681 1.00 66.25 143 GLN A CA 1
ATOM 1163 C C . GLN A 1 143 ? -11.095 9.667 5.500 1.00 66.25 143 GLN A C 1
ATOM 1165 O O . GLN A 1 143 ? -10.249 8.831 5.171 1.00 66.25 143 GLN A O 1
ATOM 1170 N N . GLN A 1 144 ? -11.867 9.527 6.577 1.00 66.69 144 GLN A N 1
ATOM 1171 C CA . GLN A 1 144 ? -11.977 8.250 7.258 1.00 66.69 144 GLN A CA 1
ATOM 1172 C C . GLN A 1 144 ? -12.771 7.336 6.332 1.00 66.69 144 GLN A C 1
ATOM 1174 O O . GLN A 1 144 ? -13.968 7.524 6.125 1.00 66.69 144 GLN A O 1
ATOM 1179 N N . TRP A 1 145 ? -12.073 6.400 5.698 1.00 66.81 145 TRP A N 1
ATOM 1180 C CA . TRP A 1 145 ? -12.734 5.419 4.862 1.00 66.81 145 TRP A CA 1
ATOM 1181 C C . TRP A 1 145 ? -13.521 4.466 5.758 1.00 66.81 145 TRP A C 1
ATOM 1183 O O . TRP A 1 145 ? -12.953 3.801 6.628 1.00 66.81 145 TRP A O 1
ATOM 1193 N N . ILE A 1 146 ? -14.836 4.462 5.560 1.00 65.38 146 ILE A N 1
ATOM 1194 C CA . ILE A 1 146 ? -15.761 3.534 6.193 1.00 65.38 146 ILE A CA 1
ATOM 1195 C C . ILE A 1 146 ? -16.069 2.474 5.131 1.00 65.38 146 ILE A C 1
ATOM 1197 O O . ILE A 1 146 ? -16.615 2.834 4.084 1.00 65.38 146 ILE A O 1
ATOM 1201 N N . PRO A 1 147 ? -15.691 1.206 5.363 1.00 61.53 147 PRO A N 1
ATOM 1202 C CA . PRO A 1 147 ? -16.072 0.109 4.491 1.00 61.53 147 PRO A CA 1
ATOM 1203 C C . PRO A 1 147 ? -17.599 0.057 4.388 1.00 61.53 147 PRO A C 1
ATOM 1205 O O . PRO A 1 147 ? -18.286 -0.175 5.381 1.00 61.53 147 PRO A O 1
ATOM 1208 N N . ASP A 1 148 ? -18.115 0.302 3.188 1.00 59.72 148 ASP A N 1
ATOM 1209 C CA . ASP A 1 148 ? -19.526 0.152 2.851 1.00 59.72 148 ASP A CA 1
ATOM 1210 C C . ASP A 1 148 ? -19.639 -1.035 1.880 1.00 59.72 148 ASP A C 1
ATOM 1212 O O . ASP A 1 148 ? -19.069 -0.969 0.783 1.00 59.72 148 ASP A O 1
ATOM 1216 N N . PRO A 1 149 ? -20.298 -2.140 2.276 1.00 49.56 149 PRO A N 1
ATOM 1217 C CA . PRO A 1 149 ? -20.402 -3.333 1.443 1.00 49.56 149 PRO A CA 1
ATOM 1218 C C . PRO A 1 149 ? -21.152 -3.092 0.121 1.00 49.56 149 PRO A C 1
ATOM 1220 O O . PRO A 1 149 ? -20.896 -3.836 -0.830 1.00 49.56 149 PRO A O 1
ATOM 1223 N N . ASP A 1 150 ? -21.978 -2.041 0.038 1.00 48.97 150 ASP A N 1
ATOM 1224 C CA . ASP A 1 150 ? -22.862 -1.743 -1.098 1.00 48.97 150 ASP A CA 1
ATOM 1225 C C . ASP A 1 150 ? -22.392 -0.548 -1.947 1.00 48.97 150 ASP A C 1
ATOM 1227 O O . ASP A 1 150 ? -23.000 -0.198 -2.966 1.00 48.97 150 ASP A O 1
ATOM 1231 N N . ARG A 1 151 ? -21.274 0.090 -1.578 1.00 52.31 151 ARG A N 1
ATOM 1232 C CA . ARG A 1 151 ? -20.733 1.219 -2.338 1.00 52.31 151 ARG A CA 1
ATOM 1233 C C . ARG A 1 151 ? -20.046 0.726 -3.607 1.00 52.31 151 ARG A C 1
ATOM 1235 O O . ARG A 1 151 ? -18.849 0.448 -3.628 1.00 52.31 151 ARG A O 1
ATOM 1242 N N . HIS A 1 152 ? -20.800 0.670 -4.701 1.00 42.59 152 HIS A N 1
ATOM 1243 C CA . HIS A 1 152 ? -20.222 0.557 -6.036 1.00 42.59 152 HIS A CA 1
ATOM 1244 C C . HIS A 1 152 ? -19.230 1.709 -6.263 1.00 42.59 152 HIS A C 1
ATOM 1246 O O . HIS A 1 152 ? -19.558 2.882 -6.066 1.00 42.59 152 HIS A O 1
ATOM 1252 N N . LEU A 1 153 ? -18.001 1.358 -6.652 1.00 43.72 153 LEU A N 1
ATOM 1253 C CA . LEU A 1 153 ? -16.927 2.287 -6.988 1.00 43.72 153 LEU A CA 1
ATOM 1254 C C . LEU A 1 153 ? -17.367 3.162 -8.167 1.00 43.72 153 LEU A C 1
ATOM 1256 O O . LEU A 1 153 ? -17.189 2.794 -9.323 1.00 43.72 153 LEU A O 1
ATOM 1260 N N . VAL A 1 154 ? -17.948 4.328 -7.890 1.00 36.03 154 VAL A N 1
ATOM 1261 C CA . VAL A 1 154 ? -18.086 5.375 -8.903 1.00 36.03 154 VAL A CA 1
ATOM 1262 C C . VAL A 1 154 ? -16.756 6.129 -8.923 1.00 36.03 154 VAL A C 1
ATOM 1264 O O . VAL A 1 154 ? -16.404 6.749 -7.912 1.00 36.03 154 VAL A O 1
ATOM 1267 N N . PRO A 1 155 ? -15.986 6.102 -10.026 1.00 35.41 155 PRO A N 1
ATOM 1268 C CA . PRO A 1 155 ? -14.777 6.902 -10.134 1.00 35.41 155 PRO A CA 1
ATOM 1269 C C . PRO A 1 155 ? -15.121 8.371 -9.877 1.00 35.41 155 PRO A C 1
ATOM 1271 O O . PRO A 1 155 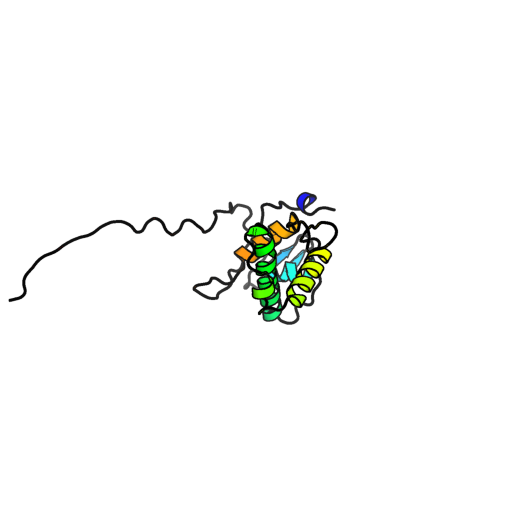? -16.034 8.926 -10.489 1.00 35.41 155 PRO A O 1
ATOM 1274 N N . ARG A 1 156 ? -14.372 9.037 -8.992 1.00 39.97 156 ARG A N 1
ATOM 1275 C CA . ARG A 1 156 ? -14.573 10.448 -8.594 1.00 39.97 156 ARG A CA 1
ATOM 1276 C C . ARG A 1 156 ? -14.272 11.457 -9.730 1.00 39.97 156 ARG A C 1
ATOM 1278 O O . ARG A 1 156 ? -14.010 12.623 -9.456 1.00 39.97 156 ARG A O 1
ATOM 1285 N N . PHE A 1 157 ? -14.305 11.033 -10.996 1.00 37.75 157 PHE A N 1
ATOM 1286 C CA . PHE A 1 157 ? -13.878 11.808 -12.166 1.00 37.75 157 PHE A CA 1
ATOM 1287 C C . PHE A 1 157 ? -14.991 12.515 -12.957 1.00 37.75 157 PHE A C 1
ATOM 1289 O O . PHE A 1 157 ? -14.680 13.233 -13.901 1.00 37.75 157 PHE A O 1
ATOM 1296 N N . GLU A 1 158 ? -16.261 12.449 -12.545 1.00 36.34 158 GLU A N 1
ATOM 1297 C CA . GLU A 1 158 ? -17.356 13.135 -13.259 1.00 36.34 158 GLU A CA 1
ATOM 1298 C C . GLU A 1 158 ? -18.124 14.160 -12.407 1.00 36.34 158 GLU A C 1
ATOM 1300 O O . GLU A 1 158 ? -19.348 14.202 -12.383 1.00 36.34 158 GLU A O 1
ATOM 1305 N N . ARG A 1 159 ? -17.410 15.068 -11.727 1.00 41.62 159 ARG A N 1
ATOM 1306 C CA . ARG A 1 159 ? -18.014 16.317 -11.202 1.00 41.62 159 ARG A CA 1
ATOM 1307 C C . ARG A 1 159 ? -17.470 17.589 -11.857 1.00 41.62 159 ARG A C 1
ATOM 1309 O O . ARG A 1 159 ? -17.477 18.656 -11.257 1.00 41.62 159 ARG A O 1
ATOM 1316 N N . ARG A 1 160 ? -17.024 17.502 -13.114 1.00 45.06 160 ARG A N 1
ATOM 1317 C CA . ARG A 1 160 ? -16.675 18.678 -13.937 1.00 45.06 160 ARG A CA 1
ATOM 1318 C C . ARG A 1 160 ? -17.327 18.668 -15.320 1.00 45.06 160 ARG A C 1
ATOM 1320 O O . ARG A 1 160 ? -16.705 19.053 -16.298 1.00 45.06 160 ARG A O 1
ATOM 1327 N N . ARG A 1 161 ? -18.598 18.283 -15.425 1.00 45.88 161 ARG A N 1
ATOM 1328 C CA . ARG A 1 161 ? -19.443 18.644 -16.578 1.00 45.88 161 ARG A CA 1
ATOM 1329 C C . ARG A 1 161 ? -20.896 18.752 -16.135 1.00 45.88 161 ARG A C 1
ATOM 1331 O O . ARG A 1 161 ? -21.641 17.827 -16.365 1.00 45.88 161 ARG A O 1
ATOM 1338 N N . HIS A 1 162 ? -21.266 19.844 -15.465 1.00 39.75 162 HIS A N 1
ATOM 1339 C CA . HIS A 1 162 ? -22.606 20.461 -15.529 1.00 39.75 162 HIS A CA 1
ATOM 1340 C C . HIS A 1 162 ? -22.659 21.726 -14.655 1.00 39.75 162 HIS A C 1
ATOM 1342 O O . HIS A 1 162 ? -23.420 21.836 -13.706 1.00 39.75 162 HIS A O 1
ATOM 1348 N N . GLN A 1 163 ? -21.854 22.724 -15.016 1.00 43.50 163 GLN A N 1
ATOM 1349 C CA . GLN A 1 163 ? -22.211 24.131 -14.809 1.00 43.50 163 GLN A CA 1
ATOM 1350 C C . GLN A 1 163 ? -21.936 24.866 -16.125 1.00 43.50 163 GLN A C 1
ATOM 1352 O O . GLN A 1 163 ? -20.999 25.636 -16.290 1.00 43.50 163 GLN A O 1
ATOM 1357 N N . LYS A 1 164 ? -22.739 24.517 -17.131 1.00 48.06 164 LYS A N 1
ATOM 1358 C CA . LYS A 1 164 ? -22.959 25.330 -18.327 1.00 48.06 164 LYS A CA 1
ATOM 1359 C C . LYS A 1 164 ? -24.466 25.452 -18.484 1.00 48.06 164 LYS A C 1
ATOM 1361 O O . LYS A 1 164 ? -25.105 24.453 -18.804 1.00 48.06 164 LYS A O 1
ATOM 1366 N N . ARG A 1 165 ? -24.982 26.648 -18.194 1.00 37.88 165 ARG A N 1
ATOM 1367 C CA . ARG A 1 165 ? -26.270 27.274 -18.569 1.00 37.88 165 ARG A CA 1
ATOM 1368 C C . ARG A 1 165 ? -26.434 28.461 -17.601 1.00 37.88 165 ARG A C 1
ATOM 1370 O O . ARG A 1 165 ? -26.277 28.243 -16.411 1.00 37.88 165 ARG A O 1
ATOM 1377 N N . LEU A 1 166 ? -26.691 29.711 -17.972 1.00 43.53 166 LEU A N 1
ATOM 1378 C CA . LEU A 1 166 ? -27.071 30.409 -19.209 1.00 43.53 166 LEU A CA 1
ATOM 1379 C C . LEU A 1 166 ? -26.732 31.914 -19.011 1.00 43.53 166 LEU A C 1
ATOM 1381 O O . LEU A 1 166 ? -26.521 32.318 -17.868 1.00 43.53 166 LEU A O 1
ATOM 1385 N N . PRO A 1 167 ? -26.684 32.742 -20.071 1.00 59.00 167 PRO A N 1
ATOM 1386 C CA . PRO A 1 167 ? -26.433 34.183 -19.975 1.00 59.00 167 PRO A CA 1
ATOM 1387 C C . PRO A 1 167 ? -27.738 34.990 -19.836 1.00 59.00 167 PRO A C 1
ATOM 1389 O O . PRO A 1 167 ? -28.771 34.517 -20.307 1.00 59.00 167 PRO A O 1
ATOM 1392 N N . ALA A 1 168 ? -27.670 36.202 -19.262 1.00 45.00 168 ALA A N 1
ATOM 1393 C CA . ALA A 1 168 ? -28.506 37.392 -19.561 1.00 45.00 168 ALA A CA 1
ATOM 1394 C C . ALA A 1 168 ? -28.346 38.480 -18.466 1.00 45.00 168 ALA A C 1
ATOM 1396 O O . ALA A 1 168 ? -27.975 38.121 -17.349 1.00 45.00 168 ALA A O 1
ATOM 1397 N N . PRO A 1 169 ? -28.751 39.751 -18.686 1.00 44.53 169 PRO A N 1
ATOM 1398 C CA . PRO A 1 169 ? -28.902 40.504 -19.936 1.00 44.53 169 PRO A CA 1
ATOM 1399 C C . PRO A 1 169 ? -28.115 41.837 -19.928 1.00 44.53 169 PRO A C 1
ATOM 1401 O O . PRO A 1 169 ? -27.637 42.312 -18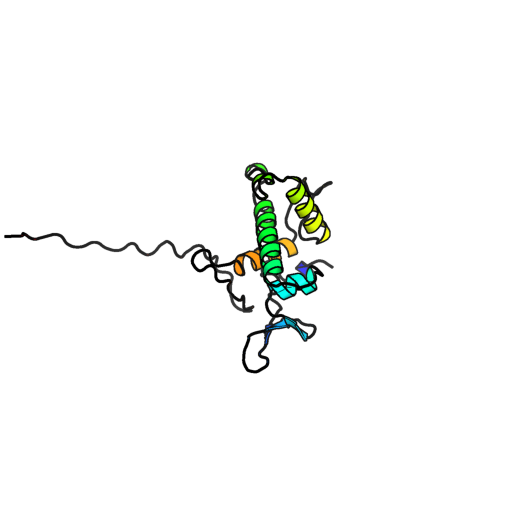.901 1.00 44.53 169 PRO A O 1
ATOM 1404 N N . SER A 1 170 ? -27.994 42.441 -21.108 1.00 47.09 170 SER A N 1
ATOM 1405 C CA . SER A 1 170 ? -27.484 43.799 -21.328 1.00 47.09 170 SER A CA 1
ATOM 1406 C C . SER A 1 170 ? -28.569 44.870 -21.126 1.00 47.09 170 SER A C 1
ATOM 1408 O O . SER A 1 170 ? -29.751 44.561 -21.278 1.00 47.09 170 SER A O 1
ATOM 1410 N N . ALA A 1 171 ? -28.101 46.122 -20.968 1.00 45.25 171 ALA A N 1
ATOM 1411 C CA . ALA A 1 171 ? -28.798 47.426 -21.037 1.00 45.25 171 ALA A CA 1
ATOM 1412 C C . ALA A 1 171 ? -29.324 47.944 -19.664 1.00 45.25 171 ALA A C 1
ATOM 1414 O O . ALA A 1 171 ? -29.897 47.166 -18.915 1.00 45.25 171 ALA A O 1
ATOM 1415 N N . GLN A 1 172 ? -29.113 49.192 -19.210 1.00 44.03 172 GLN A N 1
ATOM 1416 C CA . GLN A 1 172 ? -29.079 50.501 -19.888 1.00 44.03 172 GLN A CA 1
ATOM 1417 C C . GLN A 1 172 ? -28.374 51.598 -19.049 1.00 44.03 172 GLN A C 1
ATOM 1419 O O . GLN A 1 172 ? -28.467 51.585 -17.826 1.00 44.03 172 GLN A O 1
ATOM 1424 N N . ASP A 1 173 ? -27.724 52.524 -19.764 1.00 42.50 173 ASP A N 1
ATOM 1425 C CA . ASP A 1 173 ? -27.653 53.991 -19.611 1.00 42.50 173 ASP A CA 1
ATOM 1426 C C . ASP A 1 173 ? -27.568 54.642 -18.212 1.00 42.50 173 ASP A C 1
ATOM 1428 O O . ASP A 1 173 ? -28.564 54.809 -17.510 1.00 42.50 173 ASP A O 1
ATOM 1432 N N . GLU A 1 174 ? -26.371 55.146 -17.887 1.00 40.41 174 GLU A N 1
ATOM 1433 C CA . GLU A 1 174 ? -26.161 56.237 -16.928 1.00 40.41 174 GLU A CA 1
ATOM 1434 C C . GLU A 1 174 ? -26.444 57.589 -17.613 1.00 40.41 174 GLU A C 1
ATOM 1436 O O . GLU A 1 174 ? -25.894 57.887 -18.679 1.00 40.41 174 GLU A O 1
ATOM 1441 N N . GLN A 1 175 ? -27.298 58.397 -16.982 1.00 48.72 175 GLN A N 1
ATOM 1442 C CA . GLN A 1 175 ? -27.346 59.856 -17.122 1.00 48.72 175 GLN A CA 1
ATOM 1443 C C . GLN A 1 175 ? -26.714 60.489 -15.887 1.00 48.72 175 GLN A C 1
ATOM 1445 O O . GLN A 1 175 ? -26.972 59.966 -14.777 1.00 48.72 175 GLN A O 1
#

Sequence (175 aa):
MNYAERHDPAKPWGHWLHPVTRDNRFHHLEDRQGRVWTSVRHAFFVARLNVCACEERLIHESLDRMAVVLRQITVPQTERAPLATIFDGNGLWFAHSLYWLSSLHLIDHGATPFELITLTDEGTAVLTMLKETMPDPETGKRQQWIPDPDRHLVPRFERRRHQKRLPAPSAQDEQ

Organism: NCBI:txid2529389

Secondary structure (DSSP, 8-state):
--STTTS-TTSPTTTT-EEEE-TTS-EEEE-TT--EES-HHHHIIIIIT----S-HHHHHHHHHHHHHHHHHHTS-TTT---GGGGGTT-HHHHHHHHHHHHHTTSEE-SSSTTSS-EE-HHHHHHHHHHHHTSBPTTT-PBP-----TT-----TT-SSS--------------

Radius of gyration: 21.0 Å; chains: 1; bounding box: 48×78×46 Å